Protein AF-K2AZJ6-F1 (afdb_monomer_lite)

Structure (mmCIF, N/CA/C/O backbone):
data_AF-K2AZJ6-F1
#
_entry.id   AF-K2AZJ6-F1
#
loop_
_atom_site.group_PDB
_atom_site.id
_atom_site.type_symbol
_atom_site.label_atom_id
_atom_site.label_alt_id
_atom_site.label_comp_id
_atom_site.label_asym_id
_atom_site.label_entity_id
_atom_site.label_seq_id
_atom_site.pdbx_PDB_ins_code
_atom_site.Cartn_x
_atom_site.Cartn_y
_atom_site.Cartn_z
_atom_site.occupancy
_atom_site.B_iso_or_equiv
_atom_site.auth_seq_id
_atom_site.auth_comp_id
_atom_site.auth_asym_id
_atom_site.auth_atom_id
_atom_site.pdbx_PDB_model_num
ATOM 1 N N . VAL A 1 1 ? 16.627 48.751 -0.974 1.00 54.69 1 VAL A N 1
ATOM 2 C CA . VAL A 1 1 ? 17.004 47.327 -0.817 1.00 54.69 1 VAL A CA 1
ATOM 3 C C . VAL A 1 1 ? 15.909 46.486 -1.453 1.00 54.69 1 VAL A C 1
ATOM 5 O O . VAL A 1 1 ? 14.812 46.438 -0.919 1.00 54.69 1 VAL A O 1
ATOM 8 N N . THR A 1 2 ? 16.146 45.934 -2.639 1.00 47.75 2 THR A N 1
ATOM 9 C CA . THR A 1 2 ? 15.189 45.083 -3.365 1.00 47.75 2 THR A CA 1
ATOM 10 C C . THR A 1 2 ? 15.362 43.632 -2.908 1.00 47.75 2 THR A C 1
ATOM 12 O O . THR A 1 2 ? 16.455 43.088 -3.076 1.00 47.75 2 THR A O 1
ATOM 15 N N . PRO A 1 3 ? 14.347 42.971 -2.320 1.00 60.19 3 PRO A N 1
ATOM 16 C CA . PRO A 1 3 ? 14.491 41.574 -1.943 1.0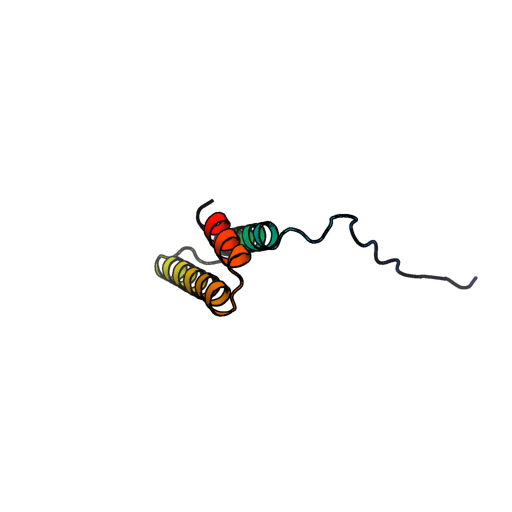0 60.19 3 PRO A CA 1
ATOM 17 C C . PRO A 1 3 ? 14.356 40.689 -3.186 1.00 60.19 3 PRO A C 1
ATOM 19 O O . PRO A 1 3 ? 13.271 40.498 -3.729 1.00 60.19 3 PRO A O 1
ATOM 22 N N . PHE A 1 4 ? 15.468 40.103 -3.625 1.00 58.94 4 PHE A N 1
ATOM 23 C CA . PHE A 1 4 ? 15.467 38.979 -4.560 1.00 58.94 4 PHE A CA 1
ATOM 24 C C . PHE A 1 4 ? 15.055 37.700 -3.820 1.00 58.94 4 PHE A C 1
ATOM 26 O O . PHE A 1 4 ? 15.860 36.789 -3.626 1.00 58.94 4 PHE A O 1
ATOM 33 N N . ALA A 1 5 ? 13.800 37.619 -3.382 1.00 62.62 5 ALA A N 1
ATOM 34 C CA . ALA A 1 5 ? 13.239 36.385 -2.842 1.00 62.62 5 ALA A CA 1
ATOM 35 C C . ALA A 1 5 ? 12.974 35.406 -4.000 1.00 62.62 5 ALA A C 1
ATOM 37 O O . ALA A 1 5 ? 11.852 35.254 -4.475 1.00 62.62 5 ALA A O 1
ATOM 38 N N . ARG A 1 6 ? 14.032 34.770 -4.514 1.00 63.88 6 ARG A N 1
ATOM 39 C CA . ARG A 1 6 ? 13.901 33.630 -5.429 1.00 63.88 6 ARG A CA 1
ATOM 40 C C . ARG A 1 6 ? 13.763 32.361 -4.599 1.00 63.88 6 ARG A C 1
ATOM 42 O O . ARG A 1 6 ? 14.740 31.881 -4.025 1.00 63.88 6 ARG A O 1
ATOM 49 N N . THR A 1 7 ? 12.557 31.808 -4.568 1.00 64.62 7 THR A N 1
ATOM 50 C CA . THR A 1 7 ? 12.277 30.482 -4.014 1.00 64.62 7 THR A CA 1
ATOM 51 C C . THR A 1 7 ? 13.017 29.436 -4.849 1.00 64.62 7 THR A C 1
ATOM 53 O O . THR A 1 7 ? 12.631 29.140 -5.978 1.00 64.62 7 THR A O 1
ATOM 56 N N . LYS A 1 8 ? 14.128 28.901 -4.332 1.00 63.47 8 LYS A N 1
ATOM 57 C CA . LYS A 1 8 ? 14.832 27.779 -4.963 1.00 63.47 8 LYS A CA 1
ATOM 58 C C . LYS A 1 8 ? 14.086 26.496 -4.613 1.00 63.47 8 LYS A C 1
ATOM 60 O O . LYS A 1 8 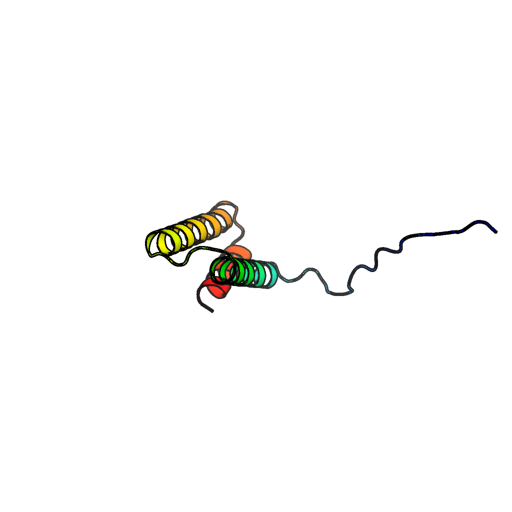? 14.061 26.098 -3.453 1.00 63.47 8 LYS A O 1
ATOM 65 N N . HIS A 1 9 ? 13.495 25.848 -5.612 1.00 60.78 9 HIS A N 1
ATOM 66 C CA . HIS A 1 9 ? 12.970 24.498 -5.448 1.00 60.78 9 HIS A CA 1
ATOM 67 C C . HIS A 1 9 ? 14.170 23.549 -5.305 1.00 60.78 9 HIS A C 1
ATOM 69 O O . HIS A 1 9 ? 14.827 23.209 -6.289 1.00 60.78 9 HIS A O 1
ATOM 75 N N . LEU A 1 10 ? 14.516 23.185 -4.068 1.00 61.97 10 LEU A N 1
ATOM 76 C CA . LEU A 1 10 ? 15.524 22.164 -3.785 1.00 61.97 10 LEU A CA 1
ATOM 77 C C . LEU A 1 10 ? 14.933 20.809 -4.185 1.00 61.97 10 LEU A C 1
ATOM 79 O O . LEU A 1 10 ? 14.301 20.132 -3.379 1.00 61.97 10 LEU A O 1
ATOM 83 N N . HIS A 1 11 ? 15.087 20.428 -5.454 1.00 57.78 11 HIS A N 1
ATOM 84 C CA . HIS A 1 11 ? 14.810 19.057 -5.866 1.00 57.78 11 HIS A CA 1
ATOM 85 C C . HIS A 1 11 ? 15.723 18.133 -5.062 1.00 57.78 11 HIS A C 1
ATOM 87 O O . HIS A 1 11 ? 16.946 18.257 -5.123 1.00 57.78 11 HIS A O 1
ATOM 93 N N . ALA A 1 12 ? 15.128 17.231 -4.278 1.00 59.03 12 ALA A N 1
ATOM 94 C CA . ALA A 1 12 ? 15.889 16.209 -3.580 1.00 59.03 12 ALA A CA 1
ATOM 95 C C . ALA A 1 12 ? 16.734 15.435 -4.613 1.00 59.03 12 ALA A C 1
ATOM 97 O O . ALA A 1 12 ? 16.190 15.033 -5.644 1.00 59.03 12 ALA A O 1
ATOM 98 N N . PRO A 1 13 ? 18.031 15.183 -4.356 1.00 52.84 13 PRO A N 1
ATOM 99 C CA . PRO A 1 13 ? 18.914 14.465 -5.281 1.00 52.84 13 PRO A CA 1
ATOM 100 C C . PRO A 1 13 ? 18.580 12.965 -5.389 1.00 52.84 13 PRO A C 1
ATOM 102 O O . PRO A 1 13 ? 19.309 12.204 -6.020 1.00 52.84 13 PRO A O 1
ATOM 105 N N . GLY A 1 14 ? 17.484 12.517 -4.771 1.00 53.66 14 GLY A N 1
ATOM 106 C CA . GLY A 1 14 ? 16.986 11.160 -4.910 1.00 53.66 14 GLY A CA 1
ATOM 107 C C . GLY A 1 14 ? 16.450 10.960 -6.320 1.00 53.66 14 GLY A C 1
ATOM 108 O O . GLY A 1 14 ? 15.420 11.531 -6.677 1.00 53.66 14 GLY A O 1
ATOM 109 N N . GLY A 1 15 ? 17.144 10.142 -7.115 1.00 55.03 15 GLY A N 1
ATOM 110 C CA . GLY A 1 15 ? 16.623 9.646 -8.385 1.00 55.03 15 GLY A CA 1
ATOM 111 C C . GLY A 1 15 ? 15.187 9.151 -8.210 1.00 55.03 15 GLY A C 1
ATOM 112 O O . GLY A 1 15 ? 14.836 8.675 -7.127 1.00 55.03 15 GLY A O 1
ATOM 113 N N . ARG A 1 16 ? 14.357 9.310 -9.256 1.00 59.56 16 ARG A N 1
ATOM 114 C CA . ARG A 1 16 ? 12.965 8.826 -9.282 1.00 59.56 16 ARG A CA 1
ATOM 115 C C . ARG A 1 16 ? 12.916 7.485 -8.557 1.00 59.56 16 ARG A C 1
ATOM 117 O O . ARG A 1 16 ? 13.551 6.534 -9.012 1.00 59.56 16 ARG A O 1
ATOM 124 N N . ALA A 1 17 ? 12.244 7.441 -7.402 1.00 66.56 17 ALA A N 1
ATOM 125 C CA . ALA A 1 17 ? 12.076 6.193 -6.676 1.00 66.56 17 ALA A CA 1
ATOM 126 C C . ALA A 1 17 ? 11.550 5.161 -7.675 1.00 66.56 17 ALA A C 1
ATOM 128 O O . ALA A 1 17 ? 10.694 5.497 -8.500 1.00 66.56 17 ALA A O 1
ATOM 129 N N . SER A 1 18 ? 12.099 3.944 -7.646 1.00 84.75 18 SER A N 1
ATOM 130 C CA . SER A 1 18 ? 11.629 2.899 -8.550 1.00 84.75 18 SER A CA 1
ATOM 131 C C . SER A 1 18 ? 10.112 2.788 -8.428 1.00 84.75 18 SER A C 1
ATOM 133 O O . SER A 1 18 ? 9.557 2.959 -7.337 1.00 84.75 18 SER A O 1
ATOM 135 N N . GLU A 1 19 ? 9.430 2.535 -9.543 1.00 85.44 19 GLU A N 1
ATOM 136 C CA . GLU A 1 19 ? 7.967 2.484 -9.558 1.00 85.44 19 GLU A CA 1
ATOM 137 C C . GLU A 1 19 ? 7.423 1.527 -8.494 1.00 85.44 19 GLU A C 1
ATOM 139 O O . GLU A 1 19 ? 6.438 1.828 -7.822 1.00 85.44 19 GLU A O 1
ATOM 144 N N . TRP A 1 20 ? 8.147 0.428 -8.275 1.00 91.06 20 TRP A N 1
ATOM 145 C CA . TRP A 1 20 ? 7.906 -0.512 -7.193 1.00 91.06 20 TRP A CA 1
ATOM 146 C C . TRP A 1 20 ? 7.994 0.133 -5.801 1.00 91.06 20 TRP A C 1
ATOM 148 O O . TRP A 1 20 ? 7.057 0.013 -5.017 1.00 91.06 20 TRP A O 1
ATOM 158 N N . ARG A 1 21 ? 9.082 0.852 -5.480 1.00 89.44 21 ARG A N 1
ATOM 159 C CA . ARG A 1 21 ? 9.291 1.452 -4.148 1.00 89.44 21 ARG A CA 1
ATOM 160 C C . ARG A 1 21 ? 8.279 2.556 -3.857 1.00 89.44 21 ARG A C 1
ATOM 162 O O . ARG A 1 21 ? 7.797 2.656 -2.730 1.00 89.44 21 ARG A O 1
ATOM 169 N N . SER A 1 22 ? 7.938 3.347 -4.874 1.00 90.06 22 SER A N 1
ATOM 170 C CA . SER A 1 22 ? 6.875 4.350 -4.774 1.00 90.06 22 SER A CA 1
ATOM 171 C C . SER A 1 22 ? 5.528 3.691 -4.470 1.00 90.06 22 SER A C 1
ATOM 173 O O . SER A 1 22 ? 4.832 4.114 -3.551 1.00 90.06 22 SER A O 1
ATOM 175 N N . ALA A 1 23 ? 5.180 2.628 -5.199 1.00 91.56 23 ALA A N 1
ATOM 176 C CA . ALA A 1 23 ? 3.926 1.903 -5.013 1.00 91.56 23 ALA A CA 1
ATOM 177 C C . ALA A 1 23 ? 3.855 1.157 -3.666 1.00 91.56 23 ALA A C 1
ATOM 179 O O . ALA A 1 23 ? 2.800 1.106 -3.033 1.00 91.56 23 ALA A O 1
ATOM 180 N N . PHE A 1 24 ? 4.985 0.627 -3.195 1.00 93.62 24 PHE A N 1
ATOM 181 C CA . PHE A 1 24 ? 5.110 0.019 -1.872 1.00 93.62 24 PHE A CA 1
ATOM 182 C C . PHE A 1 24 ? 4.811 1.029 -0.759 1.00 93.62 24 PHE A C 1
ATOM 184 O O . PHE A 1 24 ? 3.970 0.771 0.104 1.00 93.62 24 PHE A O 1
ATOM 191 N N . GLN A 1 25 ? 5.447 2.205 -0.808 1.00 93.44 25 GLN A N 1
ATOM 192 C CA . GLN A 1 25 ? 5.187 3.277 0.155 1.00 93.44 25 GLN A CA 1
ATOM 193 C C . GLN A 1 25 ? 3.748 3.785 0.084 1.00 93.44 25 GLN A C 1
ATOM 195 O O . GLN A 1 25 ? 3.146 4.039 1.124 1.00 93.44 25 GLN A O 1
ATOM 200 N N . GLU A 1 26 ? 3.175 3.908 -1.113 1.00 93.00 26 GLU A N 1
ATOM 201 C CA . GLU A 1 26 ? 1.773 4.294 -1.284 1.00 93.00 26 GLU A CA 1
ATOM 202 C C . GLU A 1 26 ? 0.835 3.314 -0.565 1.00 93.00 26 GLU A C 1
ATOM 204 O O . GLU A 1 26 ? -0.027 3.734 0.206 1.00 93.00 26 GLU A O 1
ATOM 209 N N . SER A 1 27 ? 1.041 2.012 -0.756 1.00 94.31 27 SER A N 1
ATOM 210 C CA . SER A 1 27 ? 0.232 0.968 -0.121 1.00 94.31 27 SER A CA 1
ATOM 211 C C . SER A 1 27 ? 0.355 0.978 1.410 1.00 94.31 27 SER A C 1
ATOM 213 O O . SER A 1 27 ? -0.656 1.026 2.118 1.00 94.31 27 SER A O 1
ATOM 215 N N . GLN A 1 28 ? 1.584 1.077 1.927 1.00 94.88 28 GLN A N 1
ATOM 216 C CA . GLN A 1 28 ? 1.862 1.220 3.363 1.00 94.88 28 GLN A CA 1
ATOM 217 C C . GLN A 1 28 ? 1.200 2.466 3.963 1.00 94.88 28 GLN A C 1
ATOM 219 O O . GLN A 1 28 ? 0.571 2.399 5.020 1.00 94.88 28 GLN A O 1
ATOM 224 N N . ASN A 1 29 ? 1.293 3.607 3.279 1.00 94.50 29 ASN A N 1
ATOM 225 C CA . ASN A 1 29 ? 0.688 4.852 3.741 1.00 94.50 29 ASN A CA 1
ATOM 226 C C . ASN A 1 29 ? -0.836 4.741 3.797 1.00 94.50 29 ASN A C 1
ATOM 228 O O . ASN A 1 29 ? -1.439 5.174 4.776 1.00 94.50 29 ASN A O 1
ATOM 232 N N . ARG A 1 30 ? -1.465 4.128 2.788 1.00 94.19 30 ARG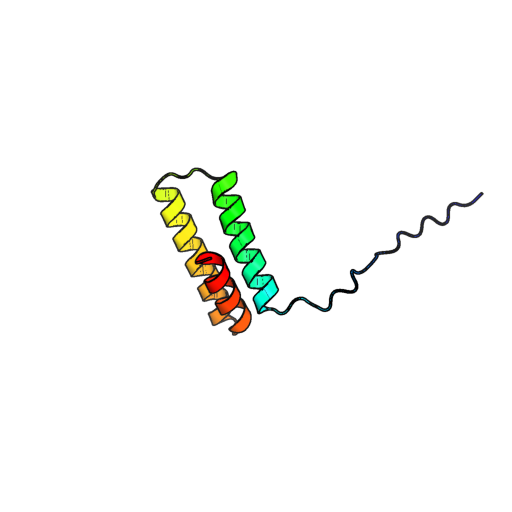 A N 1
ATOM 233 C CA . ARG A 1 30 ? -2.922 3.923 2.764 1.00 94.19 30 ARG A CA 1
ATOM 234 C C . ARG A 1 30 ? -3.378 3.006 3.898 1.00 94.19 30 ARG A C 1
ATOM 236 O O . ARG A 1 30 ? -4.350 3.340 4.570 1.00 94.19 30 ARG A O 1
ATOM 243 N N . LYS A 1 31 ? -2.641 1.923 4.168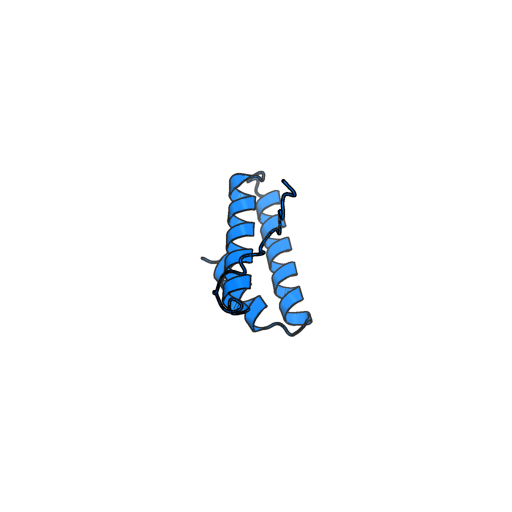 1.00 94.69 31 LYS A N 1
ATOM 244 C CA . LYS A 1 31 ? -2.865 1.047 5.332 1.00 94.69 31 LYS A CA 1
ATOM 245 C C . LYS A 1 31 ? -2.737 1.824 6.641 1.00 94.69 31 LYS A C 1
ATOM 247 O O . LYS A 1 31 ? -3.639 1.767 7.471 1.00 94.69 31 LYS A O 1
ATOM 252 N N . LYS A 1 32 ? -1.667 2.607 6.807 1.00 94.62 32 LYS A N 1
ATOM 253 C CA . LYS A 1 32 ? -1.451 3.425 8.006 1.00 94.62 32 LYS A CA 1
ATOM 254 C C . LYS A 1 32 ? -2.586 4.424 8.217 1.00 94.62 32 LYS A C 1
ATOM 256 O O . LYS A 1 32 ? -3.142 4.458 9.303 1.00 94.62 32 LYS A O 1
ATOM 261 N N . ILE A 1 33 ? -2.967 5.167 7.177 1.00 94.25 33 ILE A N 1
ATOM 262 C CA . ILE A 1 33 ? -4.081 6.124 7.212 1.00 94.25 33 ILE A CA 1
ATOM 263 C C . ILE A 1 33 ? -5.380 5.431 7.619 1.00 94.25 33 ILE A C 1
ATOM 265 O O . ILE A 1 33 ? -6.070 5.930 8.505 1.00 94.25 33 ILE A O 1
ATOM 269 N N . PHE A 1 34 ? -5.695 4.283 7.011 1.00 94.69 34 PHE A N 1
ATOM 270 C CA . PHE A 1 34 ? -6.891 3.521 7.354 1.00 94.69 34 PHE A CA 1
ATOM 271 C C . PHE A 1 34 ? -6.886 3.118 8.829 1.00 94.69 34 PHE A C 1
ATOM 273 O O . PHE A 1 34 ? -7.861 3.374 9.527 1.00 94.69 34 PHE A O 1
ATOM 280 N N . LEU A 1 35 ? -5.776 2.571 9.328 1.00 94.19 35 LEU A N 1
ATOM 281 C CA . LEU A 1 35 ? -5.648 2.155 10.726 1.00 94.19 35 LEU A CA 1
ATOM 282 C C . LEU A 1 35 ? -5.706 3.331 11.713 1.00 94.19 35 LEU A C 1
ATOM 284 O O . LEU A 1 35 ? -6.239 3.176 12.807 1.00 94.19 35 LEU A O 1
ATOM 288 N N . THR A 1 36 ? -5.164 4.498 11.352 1.00 95.88 36 THR A N 1
ATOM 289 C CA . THR A 1 36 ? -5.088 5.646 12.269 1.00 95.88 36 THR A CA 1
ATOM 290 C C . THR A 1 36 ? -6.313 6.552 12.236 1.00 95.88 36 THR A C 1
ATOM 292 O O . THR A 1 36 ? -6.632 7.158 13.253 1.00 95.88 36 THR A O 1
ATOM 295 N N . LEU A 1 37 ? -6.960 6.709 11.077 1.00 95.00 37 LEU A N 1
ATOM 296 C CA . LEU A 1 37 ? -7.993 7.732 10.860 1.00 95.00 37 LEU A CA 1
ATOM 297 C C . LEU A 1 37 ? -9.382 7.158 10.557 1.00 95.00 37 LEU A C 1
ATOM 299 O O . LEU A 1 37 ? -10.361 7.898 10.642 1.00 95.00 37 LEU A O 1
ATOM 303 N N . CYS A 1 38 ? -9.499 5.881 10.183 1.00 92.56 38 CYS A N 1
ATOM 304 C CA . CYS A 1 38 ? -10.785 5.283 9.821 1.00 92.56 38 CYS A CA 1
ATOM 305 C C . CYS A 1 38 ? -11.342 4.384 10.932 1.00 92.56 38 CYS A C 1
ATOM 307 O O . CYS A 1 38 ? -10.617 3.888 11.796 1.00 92.56 38 CYS A O 1
ATOM 309 N N . LYS A 1 39 ? -12.661 4.154 10.889 1.00 91.06 39 LYS A N 1
ATOM 310 C CA . LYS A 1 39 ? -13.332 3.173 11.749 1.00 91.06 39 LYS A CA 1
ATOM 311 C C . LYS A 1 39 ? -12.839 1.764 11.421 1.00 91.06 39 LYS A C 1
ATOM 313 O O . LYS A 1 39 ? -12.690 1.422 10.251 1.00 91.06 39 LYS A O 1
ATOM 318 N N . GLN A 1 40 ? -12.637 0.952 12.455 1.00 93.94 40 GLN A N 1
ATOM 319 C CA . GLN A 1 40 ? -12.081 -0.401 12.337 1.00 93.94 40 GLN A CA 1
ATOM 320 C C . GLN A 1 40 ? -13.147 -1.504 12.361 1.00 93.94 40 GLN A C 1
ATOM 322 O O . GLN A 1 40 ? -12.823 -2.667 12.589 1.00 93.94 40 GLN A O 1
ATOM 327 N N . ASP A 1 41 ? -14.411 -1.157 12.112 1.00 95.19 41 ASP A N 1
ATOM 328 C CA . ASP A 1 41 ? -15.500 -2.132 12.046 1.00 95.19 41 ASP A CA 1
ATOM 329 C C . ASP A 1 41 ? -15.284 -3.114 10.889 1.00 95.19 41 ASP A C 1
ATOM 331 O O . ASP A 1 41 ? -14.718 -2.757 9.851 1.00 95.19 41 ASP A O 1
ATOM 335 N N . PHE A 1 42 ? -15.816 -4.329 11.025 1.00 94.25 42 PHE A N 1
ATOM 336 C CA . PHE A 1 42 ? -15.679 -5.390 10.022 1.00 94.25 42 PHE A CA 1
ATOM 337 C C . PHE A 1 42 ? -16.021 -4.920 8.597 1.00 94.25 42 PHE A C 1
ATOM 339 O O . PHE A 1 42 ? -15.255 -5.147 7.663 1.00 94.25 42 PHE A O 1
ATOM 346 N N . PHE A 1 43 ? -17.121 -4.179 8.427 1.00 95.56 43 PHE A N 1
ATOM 347 C CA . PHE A 1 43 ? -17.520 -3.644 7.121 1.00 95.56 43 PHE A CA 1
ATOM 348 C C . PHE A 1 43 ? -16.491 -2.674 6.527 1.00 95.56 43 PHE A C 1
ATOM 350 O O . PHE A 1 43 ? -16.208 -2.742 5.334 1.00 95.56 43 PHE A O 1
ATOM 357 N N . HIS A 1 44 ? -15.883 -1.813 7.347 1.00 93.12 44 HIS A N 1
ATOM 358 C CA . HIS A 1 44 ? -14.861 -0.872 6.886 1.00 93.12 44 HIS A CA 1
ATOM 359 C C . HIS A 1 44 ? -13.568 -1.591 6.502 1.00 93.12 44 HIS A C 1
ATOM 361 O O . HIS A 1 44 ? -12.926 -1.204 5.527 1.00 93.12 44 HIS A O 1
ATOM 367 N N . GLN A 1 45 ? -13.212 -2.665 7.211 1.00 93.75 45 GLN A N 1
ATOM 368 C CA . GLN A 1 45 ? -12.072 -3.508 6.845 1.00 93.75 45 GLN A CA 1
ATOM 369 C C . GLN A 1 45 ? -12.307 -4.215 5.504 1.00 93.75 45 GLN A C 1
ATOM 371 O O . GLN A 1 45 ? -11.430 -4.200 4.640 1.00 93.75 45 GLN A O 1
ATOM 376 N N . VAL A 1 46 ? -13.508 -4.766 5.289 1.00 95.44 46 VAL A N 1
ATOM 377 C CA . VAL A 1 46 ? -13.887 -5.393 4.012 1.00 95.44 46 VAL A CA 1
ATOM 378 C C . VAL A 1 46 ? -13.887 -4.367 2.877 1.00 95.44 46 VAL A C 1
ATOM 380 O O . VAL A 1 46 ? -13.339 -4.638 1.809 1.00 95.44 46 VAL A O 1
ATOM 383 N N . TRP A 1 47 ? -14.427 -3.166 3.096 1.00 95.19 47 TRP A N 1
ATOM 384 C CA . TRP A 1 47 ? -14.384 -2.088 2.102 1.00 95.19 47 TRP A CA 1
ATOM 385 C C . TRP A 1 47 ? -12.961 -1.632 1.795 1.00 95.19 47 TRP A C 1
ATOM 387 O O . TRP A 1 47 ? -12.623 -1.424 0.627 1.00 95.19 47 TRP A O 1
ATOM 397 N N . PHE A 1 48 ? -12.104 -1.516 2.810 1.00 94.94 48 PHE A N 1
ATOM 398 C CA . PHE A 1 48 ? -10.700 -1.186 2.607 1.00 94.94 48 PHE A CA 1
ATOM 399 C C . PHE A 1 48 ? -9.992 -2.261 1.777 1.00 94.94 48 PHE A C 1
ATOM 401 O O . PHE A 1 48 ? -9.323 -1.923 0.793 1.00 94.94 48 PHE A O 1
ATOM 408 N N . ALA A 1 49 ? -10.197 -3.539 2.102 1.00 93.69 49 ALA A N 1
ATOM 409 C CA . ALA A 1 49 ? -9.648 -4.659 1.345 1.00 93.69 49 ALA A CA 1
ATOM 410 C C . ALA A 1 49 ? -10.141 -4.648 -0.111 1.00 93.69 49 ALA A C 1
ATOM 412 O O . ALA A 1 49 ? -9.329 -4.704 -1.035 1.00 93.69 49 ALA A O 1
ATOM 413 N N . TRP A 1 50 ? -11.446 -4.465 -0.330 1.00 95.62 50 TRP A N 1
ATOM 414 C CA . TRP A 1 50 ? -12.032 -4.370 -1.668 1.00 95.62 50 TRP A CA 1
ATOM 415 C C . TRP A 1 50 ? -11.447 -3.205 -2.477 1.00 95.62 50 TRP A C 1
ATOM 417 O O . TRP A 1 50 ? -11.023 -3.378 -3.622 1.00 95.62 50 TRP A O 1
ATOM 427 N N . SER A 1 51 ? -11.342 -2.021 -1.865 1.00 95.06 51 SER A N 1
ATOM 428 C CA . SER A 1 51 ? -10.749 -0.841 -2.504 1.00 95.06 51 SER A CA 1
ATOM 429 C C . SER A 1 51 ? -9.268 -1.039 -2.845 1.00 95.06 51 SER A C 1
ATOM 431 O O . SER A 1 51 ? -8.789 -0.545 -3.868 1.00 95.06 51 SER A O 1
ATOM 433 N N . SER A 1 52 ? -8.545 -1.790 -2.011 1.00 94.12 52 SER A N 1
ATOM 434 C CA . SER A 1 52 ? -7.132 -2.104 -2.202 1.00 94.12 52 SER A CA 1
ATOM 435 C C . SER A 1 52 ? -6.936 -3.065 -3.370 1.00 94.12 52 SER A C 1
ATOM 437 O O . SER A 1 52 ? -6.112 -2.796 -4.244 1.00 94.12 52 SER A O 1
ATOM 439 N N . VAL A 1 53 ? -7.754 -4.120 -3.448 1.00 94.75 53 VAL A N 1
ATOM 440 C CA . VAL A 1 53 ? -7.762 -5.063 -4.578 1.00 94.75 53 VAL A CA 1
ATOM 441 C C . VAL A 1 53 ? -8.080 -4.337 -5.884 1.00 94.75 53 VAL A C 1
ATOM 443 O O . VAL A 1 53 ? -7.320 -4.454 -6.842 1.00 94.75 53 VAL A O 1
ATOM 446 N N . GLY A 1 54 ? -9.135 -3.516 -5.917 1.00 95.00 54 GLY A N 1
ATOM 447 C CA . GLY A 1 54 ? -9.502 -2.757 -7.118 1.00 95.00 54 GLY A CA 1
ATOM 448 C C . GLY A 1 54 ? -8.386 -1.822 -7.602 1.00 95.00 54 GLY A C 1
ATOM 449 O O . GLY A 1 54 ? -8.127 -1.717 -8.803 1.00 95.00 54 GLY A O 1
ATOM 450 N N . TRP A 1 55 ? -7.667 -1.183 -6.677 1.00 92.75 55 TRP A N 1
ATOM 451 C CA . TRP A 1 55 ? -6.555 -0.296 -7.025 1.00 92.75 55 TRP A CA 1
ATOM 452 C C . TRP A 1 55 ? -5.348 -1.058 -7.577 1.00 92.75 55 TRP A C 1
ATOM 454 O O . TRP A 1 55 ? -4.744 -0.620 -8.558 1.00 92.75 55 TRP A O 1
ATOM 464 N N . VAL A 1 56 ? -5.026 -2.212 -6.991 1.00 93.94 56 VAL A N 1
ATOM 465 C CA . VAL A 1 56 ? -3.984 -3.115 -7.497 1.00 93.94 56 VAL A CA 1
ATOM 466 C C . VAL A 1 56 ? -4.352 -3.623 -8.895 1.00 93.94 56 VAL A C 1
ATOM 468 O O . VAL A 1 56 ? -3.551 -3.492 -9.822 1.00 93.94 56 VAL A O 1
ATOM 471 N N . CYS A 1 57 ? -5.581 -4.116 -9.087 1.00 94.25 57 CYS A N 1
ATOM 472 C CA . CYS A 1 57 ? -6.087 -4.569 -10.386 1.00 94.25 57 CYS A 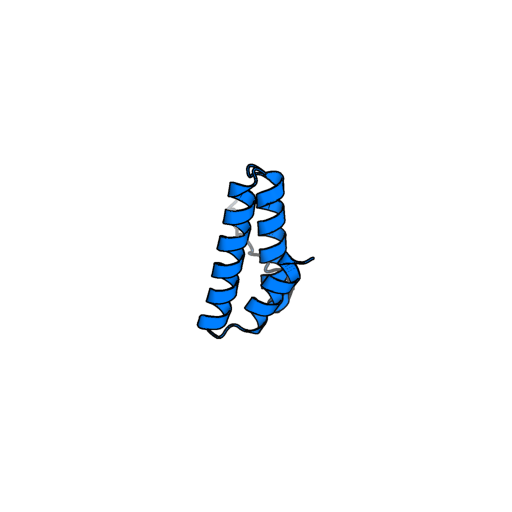CA 1
ATOM 473 C C . CYS A 1 57 ? -6.000 -3.471 -11.451 1.00 94.25 57 CYS A C 1
ATOM 475 O O . CYS A 1 57 ? -5.579 -3.739 -12.576 1.00 94.25 57 CYS A O 1
ATOM 477 N N . ARG A 1 58 ? -6.314 -2.219 -11.099 1.00 94.56 58 ARG A N 1
ATOM 478 C CA . ARG A 1 58 ? -6.176 -1.081 -12.017 1.00 94.56 58 ARG A CA 1
ATOM 479 C C . ARG A 1 58 ? -4.742 -0.909 -12.523 1.00 94.56 58 ARG A C 1
ATOM 481 O O . ARG A 1 58 ? -4.568 -0.623 -13.702 1.00 94.56 58 ARG A O 1
ATOM 488 N N . GLN A 1 59 ? -3.724 -1.084 -11.676 1.00 92.56 59 GLN A N 1
ATOM 489 C CA . GLN A 1 59 ? -2.329 -0.965 -12.127 1.00 92.56 59 GLN A CA 1
ATOM 490 C C . GLN A 1 59 ? -1.972 -2.052 -13.145 1.00 92.56 59 GLN A C 1
ATOM 492 O O . GLN A 1 59 ? -1.296 -1.760 -14.129 1.00 92.56 59 GLN A O 1
ATOM 497 N N . PHE A 1 60 ? -2.482 -3.273 -12.962 1.00 91.81 60 PHE A N 1
ATOM 498 C CA . PHE A 1 60 ? -2.293 -4.350 -13.934 1.00 91.81 60 PHE A CA 1
ATOM 499 C C . PHE A 1 60 ? -3.011 -4.081 -15.259 1.00 91.81 60 PHE A C 1
ATOM 501 O O . PHE A 1 60 ? -2.412 -4.283 -16.311 1.00 91.81 60 PHE A O 1
ATOM 508 N N . LEU A 1 61 ? -4.240 -3.555 -15.226 1.00 92.94 61 LEU A N 1
ATOM 509 C CA . LEU A 1 61 ? -4.990 -3.205 -16.442 1.00 92.94 61 LEU A CA 1
ATOM 510 C C . LEU A 1 61 ? -4.316 -2.100 -17.268 1.00 92.94 61 LEU A C 1
ATOM 512 O O . LEU A 1 61 ? -4.419 -2.097 -18.489 1.00 92.94 61 LEU A O 1
ATOM 516 N N . VAL A 1 62 ? -3.604 -1.178 -16.615 1.00 92.44 62 VAL A N 1
ATOM 517 C CA . VAL A 1 62 ? -2.839 -0.106 -17.280 1.00 92.44 62 VAL A CA 1
ATOM 518 C C . VAL A 1 62 ? -1.457 -0.598 -17.759 1.00 92.44 62 VAL A C 1
ATOM 520 O O . VAL A 1 62 ? -0.730 0.136 -18.420 1.00 92.44 62 VAL A O 1
ATOM 523 N N . GLY A 1 63 ? -1.079 -1.846 -17.458 1.00 90.00 63 GLY A N 1
ATOM 524 C CA . GLY A 1 63 ? 0.219 -2.423 -17.826 1.00 90.00 63 GLY A CA 1
ATOM 525 C C . GLY A 1 63 ? 1.364 -2.066 -16.870 1.00 90.00 63 GLY A C 1
ATOM 526 O O . GLY A 1 63 ? 2.518 -2.402 -17.128 1.00 90.00 63 GLY A O 1
ATOM 527 N N . HIS A 1 64 ? 1.078 -1.428 -15.732 1.00 91.25 64 HIS A N 1
ATOM 528 C CA . HIS A 1 64 ? 2.074 -1.056 -14.722 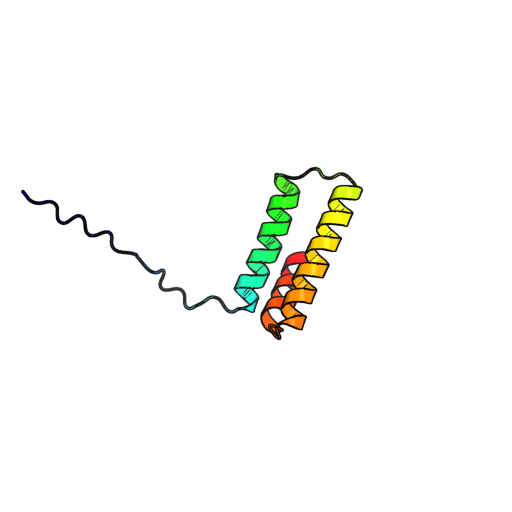1.00 91.25 64 HIS A CA 1
ATOM 529 C C . HIS A 1 64 ? 2.335 -2.204 -13.733 1.00 91.25 64 HIS A C 1
ATOM 531 O O . HIS A 1 64 ? 2.019 -2.122 -12.541 1.00 91.25 64 HIS A O 1
ATOM 537 N N . ILE A 1 65 ? 2.943 -3.286 -14.224 1.00 90.62 65 ILE A N 1
ATOM 538 C CA . ILE A 1 65 ? 3.189 -4.515 -13.446 1.00 90.62 65 ILE A CA 1
ATOM 539 C C . ILE A 1 65 ? 4.067 -4.240 -12.214 1.00 90.62 65 ILE A C 1
ATOM 541 O O . ILE A 1 65 ? 3.735 -4.674 -11.112 1.00 90.62 65 ILE A O 1
ATOM 545 N N . GLN A 1 66 ? 5.155 -3.471 -12.364 1.00 90.19 66 GLN A N 1
ATOM 546 C CA . GLN A 1 66 ? 6.058 -3.160 -11.246 1.00 90.19 66 GLN A CA 1
ATOM 547 C C . GLN A 1 66 ? 5.357 -2.385 -10.123 1.00 90.19 66 GLN A C 1
ATOM 549 O O . GLN A 1 66 ? 5.620 -2.643 -8.946 1.00 90.19 66 GLN A O 1
ATOM 554 N N . LYS A 1 67 ? 4.426 -1.484 -10.468 1.00 89.94 67 LYS A N 1
ATOM 555 C CA . LYS A 1 67 ? 3.596 -0.789 -9.475 1.00 89.94 67 LYS A CA 1
ATOM 556 C C . LYS A 1 67 ? 2.634 -1.745 -8.792 1.00 89.94 67 LYS A C 1
ATOM 558 O O . LYS A 1 67 ? 2.588 -1.755 -7.568 1.00 89.94 67 LYS A O 1
ATOM 563 N N . GLY A 1 68 ? 1.914 -2.571 -9.553 1.00 91.44 68 GLY A N 1
ATOM 564 C CA . GLY A 1 68 ? 0.989 -3.562 -8.994 1.00 91.44 68 GLY A CA 1
ATOM 565 C C . GLY A 1 68 ? 1.667 -4.467 -7.959 1.00 91.44 68 GLY A C 1
ATOM 566 O O . GLY A 1 68 ? 1.170 -4.610 -6.843 1.00 91.44 68 GLY A O 1
ATOM 567 N N . LEU A 1 69 ? 2.857 -4.984 -8.282 1.00 92.25 69 LEU A N 1
ATOM 568 C CA . LEU A 1 69 ? 3.659 -5.803 -7.365 1.00 92.25 69 LEU A CA 1
ATOM 569 C C . LEU A 1 69 ? 4.129 -5.031 -6.125 1.00 92.25 69 LEU A C 1
ATOM 571 O O . LEU A 1 69 ? 4.079 -5.568 -5.019 1.00 92.25 69 LEU A O 1
ATOM 575 N N . GLY A 1 70 ? 4.553 -3.773 -6.287 1.00 91.06 70 GLY A N 1
ATOM 576 C CA . GLY A 1 70 ? 4.915 -2.908 -5.161 1.00 91.06 70 GLY A CA 1
ATOM 577 C C . GLY A 1 70 ? 3.740 -2.671 -4.216 1.00 91.06 70 GLY A C 1
ATOM 578 O O . GLY A 1 70 ? 3.892 -2.782 -3.000 1.00 91.06 70 GLY A O 1
ATOM 579 N N . MET A 1 71 ? 2.546 -2.432 -4.765 1.00 92.19 71 MET A N 1
ATOM 580 C CA . MET A 1 71 ? 1.334 -2.241 -3.968 1.00 92.19 71 MET A CA 1
ATOM 581 C C . MET A 1 71 ? 0.945 -3.501 -3.190 1.00 92.19 71 MET A C 1
ATOM 583 O O . MET A 1 71 ? 0.633 -3.395 -2.004 1.00 92.19 71 MET A O 1
ATOM 587 N N . ILE A 1 72 ? 0.994 -4.676 -3.831 1.00 92.81 72 ILE A N 1
ATOM 588 C CA . ILE A 1 72 ? 0.728 -5.970 -3.180 1.00 92.81 72 ILE A CA 1
ATOM 589 C C . ILE A 1 72 ? 1.693 -6.171 -2.012 1.00 92.81 72 ILE A C 1
ATOM 591 O O . ILE A 1 72 ? 1.250 -6.386 -0.886 1.00 92.81 72 ILE A O 1
ATOM 595 N N . ALA A 1 73 ? 2.999 -6.030 -2.256 1.00 92.38 73 ALA A N 1
ATOM 596 C CA . ALA A 1 73 ? 4.006 -6.182 -1.212 1.00 92.38 73 ALA A CA 1
ATOM 597 C C . ALA A 1 73 ? 3.746 -5.229 -0.031 1.00 92.38 73 ALA A C 1
ATOM 599 O O . ALA A 1 73 ? 3.784 -5.653 1.121 1.00 92.38 73 ALA A O 1
ATOM 600 N N . GLY A 1 74 ? 3.401 -3.968 -0.305 1.00 88.81 74 GLY A N 1
ATOM 601 C CA . GLY A 1 74 ? 3.107 -2.986 0.740 1.00 88.81 74 GLY A CA 1
ATOM 602 C C . GLY A 1 74 ? 1.805 -3.232 1.513 1.00 88.81 74 GLY A C 1
ATOM 603 O O . GLY A 1 74 ? 1.680 -2.729 2.623 1.00 88.81 74 GLY A O 1
ATOM 604 N N . LEU A 1 75 ? 0.859 -4.009 0.976 1.00 90.06 75 LEU A N 1
ATOM 605 C CA . LEU A 1 75 ? -0.393 -4.363 1.663 1.00 90.06 75 LEU A CA 1
ATOM 606 C C . LEU A 1 75 ? -0.177 -5.484 2.690 1.00 90.06 75 LEU A C 1
ATOM 608 O O . LEU A 1 75 ? -0.703 -5.415 3.806 1.00 90.06 75 LEU A O 1
ATOM 612 N N . PHE A 1 76 ? 0.609 -6.495 2.307 1.00 86.69 76 PHE A N 1
ATOM 613 C CA . PHE A 1 76 ? 0.881 -7.687 3.118 1.00 86.69 76 PHE A CA 1
ATOM 614 C C . PHE A 1 76 ? 2.058 -7.535 4.090 1.00 86.69 76 PHE A C 1
ATOM 616 O O . PHE A 1 76 ? 2.205 -8.372 4.976 1.00 86.69 76 PHE A O 1
ATOM 623 N N . THR A 1 77 ? 2.860 -6.475 3.951 1.00 81.62 77 THR A N 1
ATOM 624 C CA . THR A 1 77 ? 3.873 -6.074 4.945 1.00 81.62 77 THR A CA 1
ATOM 625 C C . THR A 1 77 ? 3.224 -5.263 6.064 1.00 81.62 77 THR A C 1
ATOM 627 O O . THR A 1 77 ? 3.532 -5.497 7.245 1.00 81.62 77 THR A O 1
#

Foldseek 3Di:
DDDPPDDDPPDDPDDDDPLLQVLLVVLLVLVVCCVPPHDPDPVSVVVSVVVLVVVLVVCVVVVNPSSSNSNVNNNVD

pLDDT: mean 85.15, std 14.3, range [47.75, 95.88]

Sequence (77 aa):
VTPFARTKHLHAPGGRASEWRSAFQESQNRKKIFLTLCKQDFFHQVWFAWSSVGWVCRQFLVGHIQKGLGMIAGLFT

Radius of gyration: 17.89 Å; chains: 1; bounding box: 36×55×30 Å

Secondary structure (DSSP, 8-state):
------------S-----HHHHHHHHHHHHHHHHHHHS---HHHHHHHHHHHHHHHHHHHHTT-HHHHHHHHHHHH-